Protein AF-A0AA89CBS5-F1 (afdb_monomer)

Mean predicted aligned error: 4.22 Å

Nearest PDB structures (foldseek):
  6be0-assembly1_A  TM=4.790E-01  e=1.673E+00  Salmonella enterica subsp. enterica serovar Typhimurium str. ST4/74
  4jj9-assembly1_B  TM=3.940E-01  e=4.143E+00  Bordetella bronchiseptica RB50
  5ubw-assembly1_A  TM=3.566E-01  e=4.143E+00  Salmonella enterica subsp. enterica serovar Typhimurium str. LT2

Solvent-accessible surface area (backbone atoms only — not comparable to full-atom values): 7398 Å² total; per-residue (Å²): 112,69,70,58,52,54,51,51,52,38,49,53,53,44,49,54,60,47,54,51,36,56,56,31,51,77,71,42,81,92,53,58,70,67,57,45,50,55,51,53,70,54,65,42,74,93,74,54,58,50,57,46,81,46,78,52,102,87,50,62,35,33,34,33,30,41,56,79,57,46,14,67,70,47,51,52,53,51,50,52,28,51,53,51,44,58,69,72,49,53,75,68,57,58,73,72,51,73,50,74,44,83,43,90,62,62,45,88,72,75,76,78,90,86,64,53,79,92,43,46,72,44,35,53,133

Radius of gyration: 15.37 Å; Cα contacts (8 Å, |Δi|>4): 124; chains: 1; bounding box: 40×32×41 Å

Structure (mmCIF, N/CA/C/O backbone):
data_AF-A0AA89CBS5-F1
#
_entry.id   AF-A0AA89CBS5-F1
#
loop_
_atom_site.group_PDB
_atom_site.id
_atom_site.type_symbol
_atom_site.label_atom_id
_atom_site.label_alt_id
_atom_site.label_comp_id
_atom_site.label_asym_id
_atom_site.label_entity_id
_atom_site.label_seq_id
_atom_site.pdbx_PDB_ins_code
_atom_site.Cartn_x
_atom_site.Cartn_y
_atom_site.Cartn_z
_atom_site.occupancy
_atom_site.B_iso_or_equiv
_atom_site.auth_seq_id
_atom_site.auth_comp_id
_atom_site.auth_asym_id
_atom_site.auth_atom_id
_atom_site.pdbx_PDB_model_num
ATOM 1 N N . MET A 1 1 ? 13.091 -19.440 -16.094 1.00 65.19 1 MET A N 1
ATOM 2 C CA . MET A 1 1 ? 13.857 -18.825 -14.980 1.00 65.19 1 MET A CA 1
ATOM 3 C C . MET A 1 1 ? 13.565 -17.334 -14.785 1.00 65.19 1 MET A C 1
ATOM 5 O O . MET A 1 1 ? 13.238 -16.947 -13.670 1.00 65.19 1 MET A O 1
ATOM 9 N N . GLU A 1 2 ? 13.613 -16.497 -15.827 1.00 81.50 2 GLU A N 1
ATOM 10 C CA . GLU A 1 2 ? 13.467 -15.031 -15.685 1.00 81.50 2 GLU A CA 1
ATOM 11 C C . GLU A 1 2 ? 12.097 -14.551 -15.166 1.00 81.50 2 GLU A C 1
ATOM 13 O O . GLU A 1 2 ? 12.027 -13.679 -14.299 1.00 81.50 2 GLU A O 1
ATOM 18 N N . ALA A 1 3 ? 10.990 -15.162 -15.605 1.00 84.88 3 ALA A N 1
ATOM 19 C CA . ALA A 1 3 ? 9.653 -14.818 -15.104 1.00 84.88 3 ALA A CA 1
ATOM 20 C C . ALA A 1 3 ? 9.496 -15.090 -13.594 1.00 84.88 3 ALA A C 1
ATOM 22 O O . ALA A 1 3 ? 8.913 -14.288 -12.862 1.00 84.88 3 ALA A O 1
ATOM 23 N N . HIS A 1 4 ? 10.072 -16.195 -13.113 1.00 86.50 4 HIS A N 1
ATOM 24 C CA . HIS A 1 4 ? 10.062 -16.551 -11.697 1.00 86.50 4 HIS A CA 1
ATOM 25 C C . HIS A 1 4 ? 10.878 -15.553 -10.863 1.00 86.50 4 HIS A C 1
ATOM 27 O O . HIS A 1 4 ? 10.371 -15.039 -9.867 1.00 86.50 4 HIS A O 1
ATOM 33 N N . LYS A 1 5 ? 12.090 -15.188 -11.312 1.00 88.00 5 LYS A N 1
ATOM 34 C CA . LYS A 1 5 ? 12.909 -14.150 -10.660 1.00 88.00 5 LYS A CA 1
ATOM 35 C C . LYS A 1 5 ? 12.154 -12.824 -10.551 1.00 88.00 5 LYS A C 1
ATOM 37 O O . LYS A 1 5 ? 12.066 -12.253 -9.465 1.00 88.00 5 LYS A O 1
ATOM 42 N N . LYS A 1 6 ? 11.521 -12.365 -11.640 1.00 86.62 6 LYS A N 1
ATOM 43 C CA . LYS A 1 6 ? 10.688 -11.148 -11.634 1.00 86.62 6 LYS A CA 1
ATOM 44 C C . LYS A 1 6 ? 9.532 -11.246 -10.633 1.00 86.62 6 LYS A C 1
ATOM 46 O O . LYS A 1 6 ? 9.275 -10.285 -9.906 1.00 86.62 6 LYS A O 1
ATOM 51 N N . LYS A 1 7 ? 8.858 -12.400 -10.550 1.00 87.62 7 LYS A N 1
ATOM 52 C CA . LYS A 1 7 ? 7.789 -12.651 -9.566 1.00 87.62 7 LYS A CA 1
ATOM 53 C C . LYS A 1 7 ? 8.312 -12.551 -8.129 1.00 87.62 7 LYS A C 1
ATOM 55 O O . LYS A 1 7 ? 7.694 -11.864 -7.317 1.00 87.62 7 LYS A O 1
ATOM 60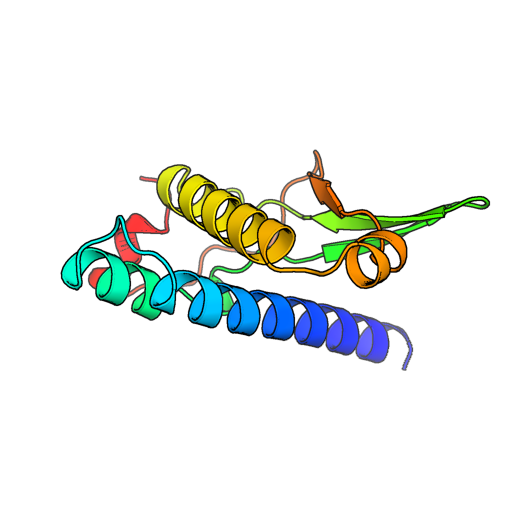 N N . MET A 1 8 ? 9.460 -13.161 -7.835 1.00 91.31 8 MET A N 1
ATOM 61 C CA . MET A 1 8 ? 10.089 -13.107 -6.510 1.00 91.31 8 MET A CA 1
ATOM 62 C C . MET A 1 8 ? 10.525 -11.687 -6.132 1.00 91.31 8 MET A C 1
ATOM 64 O O . MET A 1 8 ? 10.254 -11.237 -5.021 1.00 91.31 8 MET A O 1
ATOM 68 N N . LEU A 1 9 ? 11.105 -10.925 -7.065 1.00 90.50 9 LEU A N 1
ATOM 69 C CA . LEU A 1 9 ? 11.465 -9.520 -6.834 1.00 90.50 9 LEU A CA 1
ATOM 70 C C . LEU A 1 9 ? 10.235 -8.652 -6.537 1.00 90.50 9 LEU A C 1
ATOM 72 O O . LEU A 1 9 ? 10.252 -7.855 -5.595 1.00 90.50 9 LEU A O 1
ATOM 76 N N . ARG A 1 10 ? 9.146 -8.826 -7.302 1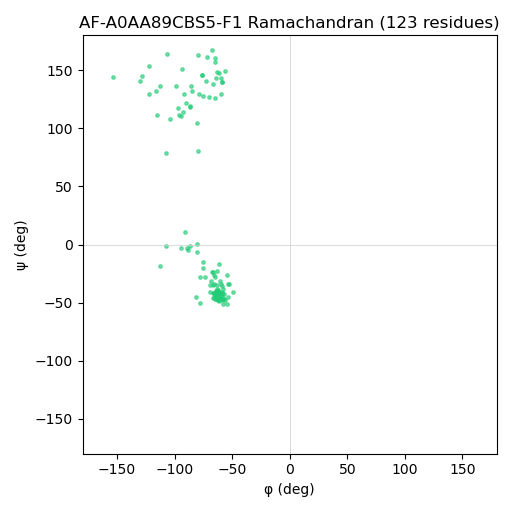.00 90.25 10 ARG A N 1
ATOM 77 C CA . ARG A 1 10 ? 7.866 -8.137 -7.055 1.00 90.25 10 ARG A CA 1
ATOM 78 C C . ARG A 1 10 ? 7.323 -8.472 -5.664 1.00 90.25 10 ARG A C 1
ATOM 80 O O . ARG A 1 10 ? 6.927 -7.561 -4.937 1.00 90.25 10 ARG A O 1
ATOM 87 N N . TYR A 1 11 ? 7.351 -9.747 -5.280 1.00 92.44 11 TYR A N 1
ATOM 88 C CA . TYR A 1 11 ? 6.936 -10.199 -3.952 1.00 92.44 11 TYR A CA 1
ATOM 89 C C . TYR A 1 11 ? 7.798 -9.580 -2.840 1.00 92.44 11 TYR A C 1
ATOM 91 O O . TYR A 1 11 ? 7.264 -8.963 -1.922 1.00 92.44 11 TYR A O 1
ATOM 99 N N . GLY A 1 12 ? 9.126 -9.623 -2.967 1.00 93.69 12 GLY A N 1
ATOM 100 C CA . GLY A 1 12 ? 10.039 -9.041 -1.981 1.00 93.69 12 GLY A CA 1
ATOM 101 C C . GLY A 1 12 ? 9.906 -7.518 -1.845 1.00 93.69 12 GLY A C 1
ATOM 102 O O . GLY A 1 12 ? 10.013 -6.973 -0.745 1.00 93.69 12 GLY A O 1
ATOM 103 N N . ARG A 1 13 ? 9.623 -6.789 -2.936 1.00 92.31 13 ARG A N 1
ATOM 104 C CA . ARG A 1 13 ? 9.287 -5.350 -2.868 1.00 92.31 13 ARG A CA 1
ATOM 105 C C . ARG A 1 13 ? 7.993 -5.112 -2.092 1.00 92.31 13 ARG A C 1
ATOM 107 O O . ARG A 1 13 ? 7.947 -4.234 -1.234 1.00 92.31 13 ARG A O 1
ATOM 114 N N . LYS A 1 14 ? 6.970 -5.922 -2.358 1.00 93.62 14 LYS A N 1
ATOM 115 C CA . LYS A 1 14 ? 5.671 -5.863 -1.682 1.00 93.62 14 LYS A CA 1
ATOM 116 C C . LYS A 1 14 ? 5.791 -6.157 -0.183 1.00 93.62 14 LYS A C 1
ATOM 118 O O . LYS A 1 14 ? 5.215 -5.430 0.616 1.00 93.62 14 LYS A O 1
ATOM 123 N N . GLN A 1 15 ? 6.603 -7.142 0.197 1.00 95.50 15 GLN A N 1
ATOM 124 C CA . GLN A 1 15 ? 6.884 -7.473 1.594 1.00 95.50 15 GLN A CA 1
ATOM 125 C C . GLN A 1 15 ? 7.644 -6.351 2.309 1.00 95.50 15 GLN A C 1
ATOM 127 O O . GLN A 1 15 ? 7.229 -5.919 3.378 1.00 95.50 15 GLN A O 1
ATOM 132 N N . ARG A 1 16 ? 8.685 -5.775 1.691 1.00 93.88 16 ARG A N 1
ATOM 133 C CA . ARG A 1 16 ? 9.366 -4.590 2.251 1.00 93.88 16 ARG A CA 1
ATOM 134 C C . ARG A 1 16 ? 8.410 -3.408 2.440 1.00 93.88 16 ARG A C 1
ATOM 136 O O . ARG A 1 16 ? 8.464 -2.739 3.471 1.00 93.88 16 ARG A O 1
ATOM 143 N N . LYS A 1 17 ? 7.509 -3.194 1.472 1.00 94.19 17 LYS A N 1
ATOM 144 C CA . LYS A 1 17 ? 6.440 -2.190 1.553 1.00 94.19 17 LYS A CA 1
ATOM 145 C C . LYS A 1 17 ? 5.399 -2.504 2.637 1.00 94.19 17 LYS A C 1
ATOM 147 O O . LYS A 1 17 ? 4.703 -1.616 3.116 1.00 94.19 17 LYS A O 1
ATOM 152 N N . LEU A 1 18 ? 5.256 -3.753 3.038 1.00 96.56 18 LEU A N 1
ATOM 153 C CA . LEU A 1 18 ? 4.392 -4.093 4.153 1.00 96.56 18 LEU A CA 1
ATOM 154 C C . LEU A 1 18 ? 5.074 -3.761 5.486 1.00 96.56 18 LEU A C 1
ATOM 156 O O . LEU A 1 18 ? 4.530 -3.027 6.311 1.00 96.56 18 LEU A O 1
ATOM 160 N N . GLU A 1 19 ? 6.312 -4.221 5.643 1.00 95.81 19 GLU A N 1
ATOM 161 C CA . GLU A 1 19 ? 7.117 -4.047 6.854 1.00 95.81 19 GLU A CA 1
ATOM 162 C C . GLU A 1 19 ? 7.308 -2.578 7.236 1.00 95.81 19 GLU A C 1
ATOM 164 O O . GLU A 1 19 ? 7.108 -2.180 8.386 1.00 95.81 19 GLU A O 1
ATOM 169 N N . TRP A 1 20 ? 7.654 -1.729 6.267 1.00 94.81 20 TRP A N 1
ATOM 170 C CA . TRP A 1 20 ? 7.890 -0.313 6.549 1.00 94.81 20 TRP A CA 1
ATOM 171 C C . TRP A 1 20 ? 6.602 0.437 6.972 1.00 94.81 20 TRP A C 1
ATOM 173 O O . TRP A 1 20 ? 6.683 1.413 7.714 1.00 94.81 20 TRP A O 1
ATOM 183 N N . ARG A 1 21 ? 5.410 -0.058 6.592 1.00 96.69 21 ARG A N 1
ATOM 184 C CA . ARG A 1 21 ? 4.096 0.528 6.880 1.00 96.69 21 ARG A CA 1
ATOM 185 C C . ARG A 1 21 ? 3.695 0.124 8.278 1.00 96.69 21 ARG A C 1
ATOM 187 O O . ARG A 1 21 ? 3.350 0.998 9.060 1.00 96.69 21 ARG A O 1
ATOM 194 N N . LYS A 1 22 ? 3.868 -1.154 8.633 1.00 97.06 22 LYS A N 1
ATOM 195 C CA . LYS A 1 22 ? 3.704 -1.633 10.014 1.00 97.06 22 LYS A CA 1
ATOM 196 C C . LYS A 1 22 ? 4.572 -0.822 10.986 1.00 97.06 22 LYS A C 1
ATOM 198 O O . LYS A 1 22 ? 4.069 -0.321 11.989 1.00 97.06 22 LYS A O 1
ATOM 203 N N . LYS A 1 23 ? 5.840 -0.574 10.632 1.00 96.00 23 LYS A N 1
ATOM 204 C CA . LYS A 1 23 ? 6.734 0.320 11.396 1.00 96.00 23 LYS A CA 1
ATOM 205 C C . LYS A 1 23 ? 6.250 1.776 11.431 1.00 96.00 23 LYS A C 1
ATOM 207 O O . LYS A 1 23 ? 6.347 2.433 12.461 1.00 96.00 23 LYS A O 1
ATOM 212 N N . ALA A 1 24 ? 5.728 2.306 10.327 1.00 96.06 24 ALA A N 1
ATOM 213 C CA . ALA A 1 24 ? 5.203 3.670 10.287 1.00 96.06 24 ALA A CA 1
ATOM 214 C C . ALA A 1 24 ? 3.945 3.843 11.162 1.00 96.06 24 ALA A C 1
ATOM 216 O O . ALA A 1 24 ? 3.791 4.901 11.779 1.00 96.06 24 ALA A O 1
ATOM 217 N N . VAL A 1 25 ? 3.089 2.814 11.259 1.00 96.75 25 VAL A N 1
ATOM 218 C CA . VAL A 1 25 ? 1.895 2.814 12.122 1.00 96.75 25 VAL A CA 1
ATOM 219 C C . VAL A 1 25 ? 2.284 2.941 13.594 1.00 96.75 25 VAL A C 1
ATOM 221 O O . VAL A 1 25 ? 1.752 3.813 14.281 1.00 96.75 25 VAL A O 1
ATOM 224 N N . SER A 1 26 ? 3.252 2.153 14.078 1.00 92.31 26 SER A N 1
ATOM 225 C CA . SER A 1 26 ? 3.668 2.216 15.491 1.00 92.31 26 SER A CA 1
ATOM 226 C C . SER A 1 26 ? 4.205 3.597 15.882 1.00 92.31 26 SER A C 1
ATOM 228 O O . SER A 1 26 ? 3.983 4.076 16.991 1.00 92.31 26 SER A O 1
ATOM 230 N N . GLN A 1 27 ? 4.828 4.303 14.939 1.00 92.12 27 GLN A N 1
ATOM 231 C CA . GLN A 1 27 ? 5.374 5.644 15.149 1.00 92.12 27 GLN A CA 1
ATOM 232 C C . GLN A 1 27 ? 4.349 6.772 14.933 1.00 92.12 27 GLN A C 1
ATOM 234 O O . GLN A 1 27 ? 4.694 7.961 15.015 1.00 92.12 27 GLN A O 1
ATOM 239 N N . LYS A 1 28 ? 3.103 6.462 14.562 1.00 93.50 28 LYS A N 1
ATOM 240 C CA . LYS A 1 28 ? 2.070 7.456 14.253 1.00 93.50 28 LYS A CA 1
ATOM 241 C C . LYS A 1 28 ? 1.443 7.986 15.547 1.00 93.50 28 LYS A C 1
ATOM 243 O O . LYS A 1 28 ? 0.642 7.317 16.182 1.00 93.50 28 LYS A O 1
ATOM 248 N N . LYS A 1 29 ? 1.822 9.209 15.934 1.00 90.00 29 LYS A N 1
ATOM 249 C CA . LYS A 1 29 ? 1.382 9.841 17.193 1.00 90.00 29 LYS A CA 1
ATOM 250 C C . LYS A 1 29 ? -0.076 10.324 17.187 1.00 90.00 29 LYS A C 1
ATOM 252 O O . LYS A 1 29 ? -0.688 10.358 18.237 1.00 90.00 29 LYS A O 1
ATOM 257 N N . GLY A 1 30 ? -0.624 10.682 16.022 1.00 91.56 30 GLY A N 1
ATOM 258 C CA . GLY A 1 30 ? -1.985 11.230 15.895 1.00 91.56 30 GLY A CA 1
ATOM 259 C C . GLY A 1 30 ? -3.085 10.195 15.651 1.00 91.56 30 GLY A C 1
ATOM 260 O O . GLY A 1 30 ? -4.172 10.574 15.239 1.00 91.56 30 GLY A O 1
ATOM 261 N N . TRP A 1 31 ? -2.791 8.902 15.794 1.00 95.50 31 TRP A N 1
ATOM 262 C CA . TRP A 1 31 ? -3.799 7.845 15.711 1.00 95.50 31 TRP A CA 1
ATOM 263 C C . TRP A 1 31 ? -3.955 7.205 17.083 1.00 95.50 31 TRP A C 1
ATOM 265 O O . TRP A 1 31 ? -2.947 6.905 17.732 1.00 95.50 31 TRP A O 1
ATOM 275 N N . ASP A 1 32 ? -5.201 6.972 17.482 1.00 96.06 32 ASP A N 1
ATOM 276 C CA . ASP A 1 32 ? -5.517 6.166 18.654 1.00 96.06 32 ASP A CA 1
ATOM 277 C C . ASP A 1 32 ? -5.147 4.684 18.441 1.00 96.06 32 ASP A C 1
ATOM 279 O O . ASP A 1 32 ? -4.830 4.232 17.332 1.00 96.06 32 ASP A O 1
ATOM 283 N N . GLU A 1 33 ? -5.154 3.923 19.535 1.00 95.88 33 GLU A N 1
ATOM 284 C CA . GLU A 1 33 ? -4.748 2.518 19.526 1.00 95.88 33 GLU A CA 1
ATOM 285 C C . GLU A 1 33 ? -5.726 1.626 18.749 1.00 95.88 33 GLU A C 1
ATOM 287 O O . GLU A 1 33 ? -5.315 0.669 18.091 1.00 95.88 33 GLU A O 1
ATOM 292 N N . THR A 1 34 ? -7.014 1.969 18.751 1.00 95.44 34 THR A N 1
ATOM 293 C CA . THR A 1 34 ? -8.054 1.244 18.011 1.00 95.44 34 THR A CA 1
ATOM 294 C C . THR A 1 34 ? -7.817 1.350 16.506 1.00 95.44 34 THR A C 1
ATOM 296 O O . THR A 1 34 ? -7.790 0.338 15.804 1.00 95.44 34 THR A O 1
ATOM 299 N N . LYS A 1 35 ? -7.545 2.557 16.006 1.00 95.81 35 LYS A N 1
ATOM 300 C CA . LYS A 1 35 ? -7.208 2.839 14.612 1.00 95.81 35 LYS A CA 1
ATOM 301 C C . LYS A 1 35 ? -5.902 2.168 14.217 1.00 95.81 35 LYS A C 1
ATOM 303 O O . LYS A 1 35 ? -5.842 1.545 13.159 1.00 95.81 35 LYS A O 1
ATOM 308 N N . LYS A 1 36 ? -4.865 2.237 15.059 1.00 96.88 36 LYS A N 1
ATOM 309 C CA . LYS A 1 36 ? -3.603 1.520 14.8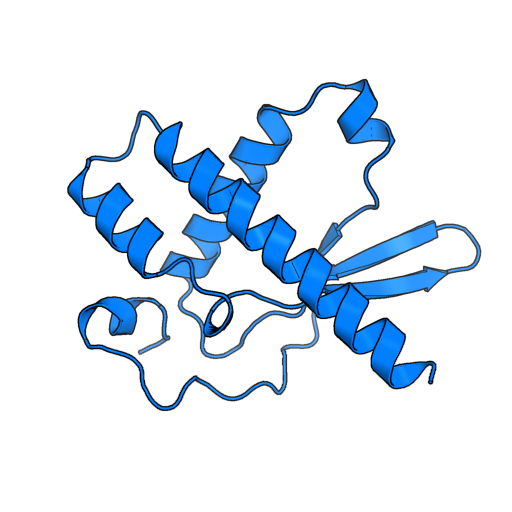04 1.00 96.88 36 LYS A CA 1
ATOM 310 C C . LYS A 1 36 ? -3.832 0.021 14.670 1.00 96.88 36 LYS A C 1
ATOM 312 O O . LYS A 1 36 ? -3.335 -0.570 13.716 1.00 96.88 36 LYS A O 1
ATOM 317 N N . ARG A 1 37 ? -4.611 -0.578 15.573 1.00 95.75 37 ARG A N 1
ATOM 318 C CA . ARG A 1 37 ? -4.949 -2.005 15.541 1.00 95.75 37 ARG A CA 1
ATOM 319 C C . ARG A 1 37 ? -5.730 -2.374 14.283 1.00 95.75 37 ARG A C 1
ATOM 321 O O . ARG A 1 37 ? -5.331 -3.316 13.604 1.00 95.75 37 ARG A O 1
ATOM 328 N N . LYS A 1 38 ? -6.774 -1.607 13.940 1.00 95.50 38 LYS A N 1
ATOM 329 C CA . LYS A 1 38 ? -7.566 -1.783 12.709 1.00 95.50 38 LYS A CA 1
ATOM 330 C C . LYS A 1 38 ? -6.660 -1.768 11.476 1.00 95.50 38 LYS A C 1
ATOM 332 O O . LYS A 1 38 ? -6.659 -2.711 10.694 1.00 95.50 38 LYS A O 1
ATOM 337 N N . VAL A 1 39 ? -5.809 -0.749 11.346 1.00 96.69 39 VAL A N 1
ATOM 338 C CA . VAL A 1 39 ? -4.887 -0.629 10.206 1.00 96.69 39 VAL A CA 1
ATOM 339 C C . VAL A 1 39 ? -3.843 -1.746 10.195 1.00 96.69 39 VAL A C 1
ATOM 341 O O . VAL A 1 39 ? -3.566 -2.287 9.132 1.00 96.69 39 VAL A O 1
ATOM 344 N N . LEU A 1 40 ? -3.262 -2.119 11.340 1.00 96.06 40 LEU A N 1
ATOM 345 C CA . LEU A 1 40 ? -2.270 -3.199 11.417 1.00 96.06 40 LEU A CA 1
ATOM 346 C C . LEU A 1 40 ? -2.845 -4.552 10.996 1.00 96.06 40 LEU A C 1
ATOM 348 O O . LEU A 1 40 ? -2.151 -5.284 10.292 1.00 96.06 40 LEU A O 1
ATOM 352 N N . LYS A 1 41 ? -4.090 -4.857 11.384 1.00 94.25 41 LYS A N 1
ATOM 353 C CA . LYS A 1 41 ? -4.806 -6.062 10.936 1.00 94.25 41 LYS A CA 1
ATOM 354 C C . LYS A 1 41 ? -4.998 -6.066 9.418 1.00 94.25 41 LYS A C 1
ATOM 356 O O . LYS A 1 41 ? -4.738 -7.071 8.769 1.00 94.25 41 LYS A O 1
ATOM 361 N N . SER A 1 42 ? -5.350 -4.916 8.847 1.00 95.00 42 SER A N 1
ATOM 362 C CA . SER A 1 42 ? -5.546 -4.748 7.403 1.00 95.00 42 SER A CA 1
ATOM 363 C C . SER A 1 42 ? -4.249 -4.556 6.603 1.00 95.00 42 SER A C 1
ATOM 365 O O . SER A 1 42 ? -4.265 -4.524 5.372 1.00 95.00 42 SER A O 1
ATOM 367 N N . LEU A 1 43 ? -3.091 -4.430 7.256 1.00 95.25 43 LEU A N 1
ATOM 368 C CA . LEU A 1 43 ? -1.789 -4.458 6.596 1.00 95.25 43 LEU A CA 1
ATOM 369 C C . LEU A 1 43 ? -1.406 -5.916 6.309 1.00 95.25 43 LEU A C 1
ATOM 371 O O . LEU A 1 43 ? -0.576 -6.517 7.001 1.00 95.25 43 LEU A O 1
ATOM 375 N N . ASP A 1 44 ? -1.974 -6.426 5.218 1.00 94.06 44 ASP A N 1
ATOM 376 C CA . ASP A 1 44 ? -1.694 -7.743 4.651 1.00 94.06 44 ASP A CA 1
ATOM 377 C C . ASP A 1 44 ? -1.220 -7.660 3.189 1.00 94.06 44 ASP A C 1
ATOM 379 O O . ASP A 1 44 ? -1.548 -6.724 2.447 1.00 94.06 44 ASP A O 1
ATOM 383 N N . LEU A 1 45 ? -0.437 -8.652 2.747 1.00 93.44 45 LEU A N 1
ATOM 384 C CA . LEU A 1 45 ? 0.027 -8.736 1.364 1.00 93.44 45 LEU A CA 1
ATOM 385 C C . L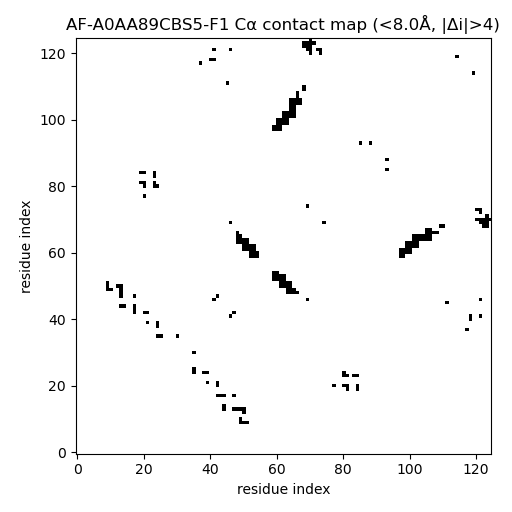EU A 1 45 ? -1.143 -8.766 0.372 1.00 93.44 45 LEU A C 1
ATOM 387 O O . LEU A 1 45 ? -1.043 -8.120 -0.672 1.00 93.44 45 LEU A O 1
ATOM 391 N N . ALA A 1 46 ? -2.255 -9.441 0.645 1.00 92.31 46 ALA A N 1
ATOM 392 C CA . ALA A 1 46 ? -3.428 -9.482 -0.227 1.00 92.31 46 ALA A CA 1
ATOM 393 C C . ALA A 1 46 ? -3.919 -8.077 -0.620 1.00 92.31 46 ALA A C 1
ATOM 395 O O . ALA A 1 46 ? -4.270 -7.849 -1.782 1.00 92.31 46 ALA A O 1
ATOM 396 N N . TYR A 1 47 ? -3.791 -7.100 0.282 1.00 93.56 47 TYR A N 1
ATOM 397 C CA . TYR A 1 47 ? -4.235 -5.717 0.089 1.00 93.56 47 TYR A CA 1
ATOM 398 C C . TYR A 1 47 ? -3.141 -4.764 -0.419 1.00 93.56 47 TYR A C 1
ATOM 400 O O . TYR A 1 47 ? -3.408 -3.595 -0.701 1.00 93.56 47 TYR A O 1
ATOM 408 N N . MET A 1 48 ? -1.893 -5.222 -0.586 1.00 93.88 48 MET A N 1
ATOM 409 C CA . MET A 1 48 ? -0.797 -4.371 -1.073 1.00 93.88 48 MET A CA 1
ATOM 410 C C . MET A 1 48 ? -0.753 -4.295 -2.608 1.00 93.88 48 MET A C 1
ATOM 412 O O . MET A 1 48 ? -0.764 -5.308 -3.319 1.00 93.88 48 MET A O 1
ATOM 416 N N . SER A 1 49 ? -0.636 -3.080 -3.137 1.00 92.50 49 SER A N 1
ATOM 417 C CA . SER A 1 49 ? -0.417 -2.809 -4.562 1.00 92.50 49 SER A CA 1
ATOM 418 C C . SER A 1 49 ? 0.962 -3.309 -5.000 1.00 92.50 49 SER A C 1
ATOM 420 O O . SER A 1 49 ? 1.951 -3.108 -4.287 1.00 92.50 49 SER A O 1
ATOM 422 N N . SER A 1 50 ? 1.033 -3.928 -6.176 1.00 91.06 50 SER A N 1
ATOM 423 C CA . SER A 1 50 ? 2.295 -4.374 -6.775 1.00 91.06 50 SER A CA 1
ATOM 424 C C . SER A 1 50 ? 3.045 -3.213 -7.440 1.00 91.06 50 SER A C 1
ATOM 426 O O . SER A 1 50 ? 2.466 -2.163 -7.714 1.00 91.06 50 SER A O 1
ATOM 428 N N . GLU A 1 51 ? 4.336 -3.415 -7.707 1.00 91.75 51 GLU A N 1
ATOM 429 C CA . GLU A 1 51 ? 5.181 -2.468 -8.443 1.00 91.75 51 GLU A CA 1
ATOM 430 C C . GLU A 1 51 ? 5.785 -3.140 -9.677 1.00 91.75 51 GLU A C 1
ATOM 432 O O . GLU A 1 51 ? 6.401 -4.212 -9.576 1.00 91.75 51 GLU A O 1
ATOM 437 N N . GLU A 1 52 ? 5.638 -2.486 -10.823 1.00 89.44 52 GLU A N 1
ATOM 438 C CA . GLU A 1 52 ? 6.290 -2.863 -12.072 1.00 89.44 52 GLU A CA 1
ATOM 439 C C . GLU A 1 52 ? 7.519 -2.005 -12.298 1.00 89.44 52 GLU A C 1
ATOM 441 O O . GLU A 1 52 ? 7.516 -0.800 -12.066 1.00 89.44 52 GLU A O 1
ATOM 446 N N . GLU A 1 53 ? 8.590 -2.659 -12.711 1.00 89.69 53 GLU A N 1
ATOM 447 C CA . GLU A 1 53 ? 9.851 -2.007 -13.009 1.00 89.69 53 GLU A CA 1
ATOM 448 C C . GLU A 1 53 ? 9.848 -1.604 -14.473 1.00 89.69 53 GLU A C 1
ATOM 450 O O . GLU A 1 53 ? 9.643 -2.450 -15.346 1.00 89.69 53 GLU A O 1
ATOM 455 N N . ILE A 1 54 ? 10.017 -0.310 -14.712 1.00 88.31 54 ILE A N 1
ATOM 456 C CA . ILE A 1 54 ? 10.078 0.278 -16.040 1.00 88.31 54 ILE A CA 1
ATOM 457 C C . ILE A 1 54 ? 11.478 0.844 -16.182 1.00 88.31 54 ILE A C 1
ATOM 459 O O . ILE A 1 54 ? 11.844 1.789 -15.483 1.00 88.31 54 ILE A O 1
ATOM 463 N N . ASN A 1 55 ? 12.250 0.215 -17.057 1.00 85.81 55 ASN A N 1
ATOM 464 C CA . ASN A 1 55 ? 13.577 0.666 -17.430 1.00 85.81 55 ASN A CA 1
ATOM 465 C C . ASN A 1 55 ? 13.432 1.458 -18.727 1.00 85.81 55 ASN A C 1
ATOM 467 O O . ASN A 1 55 ? 12.954 0.920 -19.724 1.00 85.81 55 ASN A O 1
ATOM 471 N N . SER A 1 56 ? 13.774 2.739 -18.668 1.00 78.75 56 SER A N 1
ATOM 472 C CA . SER A 1 56 ? 14.007 3.580 -19.841 1.00 78.75 56 SER A CA 1
ATOM 473 C C . SER A 1 56 ? 15.505 3.829 -19.967 1.00 78.75 56 SER A C 1
ATOM 475 O O . SER A 1 56 ? 16.229 3.645 -18.988 1.00 78.75 56 SER A O 1
ATOM 477 N N . ASP A 1 57 ? 15.954 4.285 -21.133 1.00 74.75 57 ASP A N 1
ATOM 478 C CA . ASP A 1 57 ? 17.379 4.479 -21.433 1.00 74.75 57 ASP A CA 1
ATOM 479 C C . ASP A 1 57 ? 18.109 5.375 -20.414 1.00 7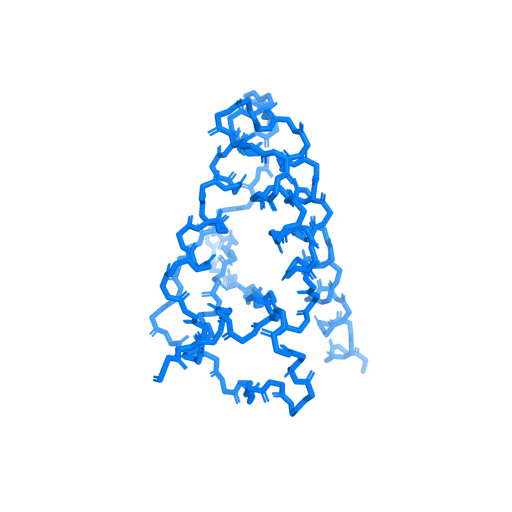4.75 57 ASP A C 1
ATOM 481 O O . ASP A 1 57 ? 19.304 5.203 -20.193 1.00 74.75 57 ASP A O 1
ATOM 485 N N . ASN A 1 58 ? 17.384 6.275 -19.734 1.00 75.25 58 ASN A N 1
ATOM 486 C CA . ASN A 1 58 ? 17.961 7.244 -18.800 1.00 75.25 58 ASN A CA 1
ATOM 487 C C . ASN A 1 58 ? 17.586 7.021 -17.325 1.00 75.25 58 ASN A C 1
ATOM 489 O O . ASN A 1 58 ? 18.264 7.550 -16.448 1.00 75.25 58 ASN A O 1
ATOM 493 N N . GLU A 1 59 ? 16.525 6.264 -17.019 1.00 83.88 59 GLU A N 1
ATOM 494 C CA . GLU A 1 59 ? 16.062 6.062 -15.639 1.00 83.88 59 GLU A CA 1
ATOM 495 C C . GLU A 1 59 ? 15.307 4.738 -15.445 1.00 83.88 59 GLU A C 1
ATOM 497 O O . GLU A 1 59 ? 14.485 4.328 -16.274 1.00 83.88 59 GLU A O 1
ATOM 502 N N . THR A 1 60 ? 15.507 4.127 -14.274 1.00 89.50 60 THR A N 1
ATOM 503 C CA . THR A 1 60 ? 14.629 3.083 -13.730 1.00 89.50 60 THR A CA 1
ATOM 504 C C . THR A 1 60 ? 13.567 3.722 -12.839 1.00 89.50 60 THR A C 1
ATOM 506 O O . THR A 1 60 ? 13.881 4.472 -11.912 1.00 89.50 60 THR A O 1
ATOM 509 N N . VAL A 1 61 ? 12.299 3.375 -13.066 1.00 91.44 61 VAL A N 1
ATOM 510 C CA . VAL A 1 61 ? 11.163 3.825 -12.252 1.00 91.44 61 VAL A CA 1
ATOM 511 C C . VAL A 1 61 ? 10.307 2.627 -11.847 1.00 91.44 61 VAL A C 1
ATOM 513 O O . VAL A 1 61 ? 10.039 1.727 -12.643 1.00 91.44 61 VAL A O 1
ATOM 516 N N . PHE A 1 62 ? 9.817 2.629 -10.608 1.00 92.44 62 PHE A N 1
ATOM 517 C CA . PHE A 1 62 ? 8.794 1.685 -10.166 1.00 92.44 62 PHE A CA 1
ATOM 518 C C . PHE A 1 62 ? 7.397 2.285 -10.339 1.00 92.44 62 PHE A C 1
ATOM 520 O O . PHE A 1 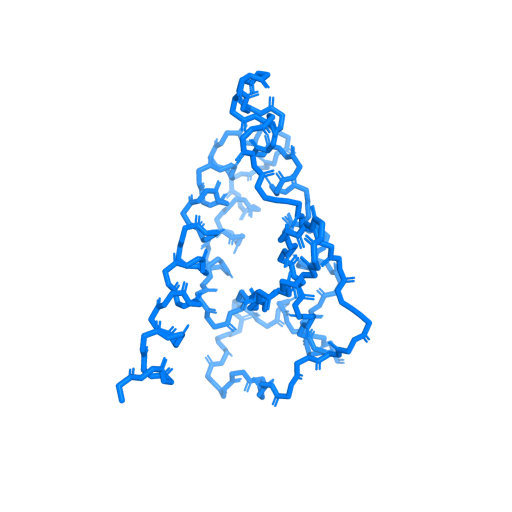62 ? 7.017 3.237 -9.654 1.00 92.44 62 PHE A O 1
ATOM 527 N N . ARG A 1 63 ? 6.598 1.701 -11.230 1.00 92.81 63 ARG A N 1
ATOM 528 C CA . ARG A 1 63 ? 5.189 2.053 -11.411 1.00 92.81 63 ARG A CA 1
ATOM 529 C C . ARG A 1 63 ? 4.327 1.246 -10.445 1.00 92.81 63 ARG A C 1
ATOM 531 O O . ARG A 1 63 ? 4.300 0.019 -10.494 1.00 92.81 63 ARG A O 1
ATOM 538 N N . ILE A 1 64 ? 3.615 1.935 -9.562 1.00 92.94 64 ILE A N 1
ATOM 539 C CA . ILE A 1 64 ? 2.643 1.327 -8.650 1.00 92.94 64 ILE A CA 1
ATOM 540 C C . ILE A 1 64 ? 1.398 0.977 -9.455 1.00 92.94 64 ILE A C 1
ATOM 542 O O . ILE A 1 64 ? 0.841 1.852 -10.111 1.00 92.94 64 ILE A O 1
ATOM 546 N N . VAL A 1 65 ? 0.945 -0.271 -9.367 1.00 93.75 65 VAL A N 1
ATOM 547 C CA . VAL A 1 65 ? -0.281 -0.732 -10.026 1.00 93.75 65 VAL A CA 1
ATOM 548 C C . VAL A 1 65 ? -1.444 -0.626 -9.032 1.00 93.75 65 VAL A C 1
ATOM 550 O O . VAL A 1 65 ? -1.447 -1.373 -8.043 1.00 93.75 65 VAL A O 1
ATOM 553 N N . PRO A 1 66 ? -2.402 0.301 -9.232 1.00 92.62 66 PRO A N 1
ATOM 554 C CA . PRO A 1 66 ? -3.538 0.476 -8.329 1.00 92.62 66 PRO A CA 1
ATOM 555 C C . PRO A 1 66 ? -4.412 -0.779 -8.261 1.00 92.62 66 PRO A C 1
ATOM 557 O O . PRO A 1 66 ? -4.543 -1.498 -9.247 1.00 92.62 66 PRO A O 1
ATOM 560 N N . LEU A 1 67 ? -5.025 -1.042 -7.107 1.00 94.75 67 LEU A N 1
ATOM 561 C CA . LEU A 1 67 ? -5.996 -2.126 -6.949 1.00 94.75 67 LEU A CA 1
ATOM 562 C C . LEU A 1 67 ? -7.399 -1.529 -7.101 1.00 94.75 67 LEU A C 1
ATOM 564 O O . LEU A 1 67 ? -7.791 -0.743 -6.243 1.00 94.75 67 LEU A O 1
ATOM 568 N N . PRO A 1 68 ? -8.147 -1.849 -8.172 1.00 93.81 68 PRO A N 1
ATOM 569 C CA . PRO A 1 68 ? -9.394 -1.148 -8.484 1.00 93.81 68 PRO A CA 1
ATOM 570 C C . PRO A 1 68 ? -10.493 -1.375 -7.441 1.00 93.81 68 PRO A C 1
ATOM 572 O O . PRO A 1 68 ? -11.347 -0.512 -7.280 1.00 93.81 68 PRO A O 1
ATOM 575 N N . TRP A 1 69 ? -10.443 -2.499 -6.725 1.00 94.75 69 TRP A N 1
ATOM 576 C CA . TRP A 1 69 ? -11.389 -2.896 -5.680 1.00 94.75 69 TRP A CA 1
ATOM 577 C C . TRP A 1 69 ? -11.032 -2.378 -4.280 1.00 94.75 69 TRP A C 1
ATOM 579 O O . TRP A 1 69 ? -11.781 -2.627 -3.343 1.00 94.75 69 TRP A O 1
ATOM 589 N N . ARG A 1 70 ? -9.886 -1.710 -4.100 1.00 95.62 70 ARG A N 1
ATOM 590 C CA . ARG A 1 70 ? -9.431 -1.234 -2.786 1.00 95.62 70 ARG A CA 1
ATOM 591 C C . ARG A 1 70 ? -10.043 0.128 -2.471 1.00 95.62 70 ARG A C 1
ATOM 593 O O . ARG A 1 70 ? -10.095 0.982 -3.356 1.00 95.62 70 ARG A O 1
ATOM 600 N N . SER A 1 71 ? -10.503 0.314 -1.239 1.00 95.88 71 SER A N 1
ATOM 601 C CA . SER A 1 71 ? -11.162 1.538 -0.794 1.00 95.88 71 SER A CA 1
ATOM 602 C C . SER A 1 71 ? -10.225 2.740 -0.851 1.00 95.88 71 SER A C 1
ATOM 604 O O . SER A 1 71 ? -9.008 2.633 -0.659 1.00 95.88 71 SER A O 1
ATOM 606 N N . GLU A 1 72 ? -10.808 3.910 -1.104 1.00 95.12 72 GLU A N 1
ATOM 607 C CA . GLU A 1 72 ? -10.068 5.173 -1.115 1.00 95.12 72 GLU A CA 1
ATOM 608 C C . GLU A 1 72 ? -9.539 5.530 0.279 1.00 95.12 72 GLU A C 1
ATOM 610 O O . GLU A 1 72 ? -8.427 6.047 0.398 1.00 95.12 72 GLU A O 1
ATOM 615 N N . GLU A 1 73 ? -10.282 5.176 1.335 1.00 96.00 73 GLU A N 1
ATOM 616 C CA . GLU A 1 73 ? -9.848 5.337 2.727 1.00 96.00 73 GLU A CA 1
ATOM 617 C C . GLU A 1 73 ? -8.532 4.586 2.980 1.00 96.00 73 GLU A C 1
ATOM 619 O O . GLU A 1 73 ? -7.550 5.165 3.462 1.00 96.00 73 GLU A O 1
ATOM 624 N N . PHE A 1 74 ? -8.470 3.303 2.609 1.00 96.31 74 PHE A N 1
ATOM 625 C CA . PHE A 1 74 ? -7.266 2.501 2.803 1.00 96.31 74 PHE A CA 1
ATOM 626 C C . PHE A 1 74 ? -6.113 2.949 1.892 1.00 96.31 74 PHE A C 1
ATOM 628 O O . PHE A 1 74 ? -4.948 2.932 2.309 1.00 96.31 74 PHE A O 1
ATOM 635 N N . ASP A 1 75 ? -6.414 3.395 0.668 1.00 94.88 75 ASP A N 1
ATOM 636 C CA . ASP A 1 75 ? -5.440 4.023 -0.230 1.00 94.88 75 ASP A CA 1
ATOM 637 C C . ASP A 1 75 ? -4.814 5.273 0.400 1.00 94.88 75 ASP A C 1
ATOM 639 O O . ASP A 1 75 ? -3.584 5.399 0.408 1.00 94.88 75 ASP A O 1
ATOM 643 N N . GLY A 1 76 ? -5.633 6.162 0.966 1.00 95.31 76 GLY A N 1
ATOM 644 C CA . GLY A 1 76 ? -5.185 7.372 1.652 1.00 95.31 76 GLY A CA 1
ATOM 645 C C . GLY A 1 76 ? -4.309 7.056 2.863 1.00 95.31 76 GLY A C 1
ATOM 646 O O . GLY A 1 76 ? -3.218 7.610 3.007 1.00 95.31 76 GLY A O 1
ATOM 647 N N . ILE A 1 77 ? -4.714 6.079 3.677 1.00 96.69 77 ILE A N 1
ATOM 648 C CA . ILE A 1 77 ? -3.916 5.584 4.808 1.00 96.69 77 ILE A CA 1
ATOM 649 C C . ILE A 1 77 ? -2.559 5.045 4.340 1.00 96.69 77 ILE A C 1
ATOM 651 O O . ILE A 1 77 ? -1.516 5.380 4.907 1.00 96.69 77 ILE A O 1
ATOM 655 N N . CYS A 1 78 ? -2.541 4.230 3.285 1.00 96.06 78 CYS A N 1
ATOM 656 C CA . CYS A 1 78 ? -1.305 3.703 2.716 1.00 96.06 78 CYS A CA 1
ATOM 657 C C . CYS A 1 78 ? -0.362 4.822 2.247 1.00 96.06 78 CYS A C 1
ATOM 659 O O . CYS A 1 78 ? 0.843 4.740 2.491 1.00 96.06 78 CYS A O 1
ATOM 661 N N . GLN A 1 79 ? -0.899 5.854 1.591 1.00 94.38 79 GLN A N 1
ATOM 662 C CA . GLN A 1 79 ? -0.132 7.017 1.135 1.00 94.38 79 GLN A CA 1
ATOM 663 C C . GLN A 1 79 ? 0.422 7.827 2.312 1.00 94.38 79 GLN A C 1
ATOM 665 O O . GLN A 1 79 ? 1.589 8.219 2.293 1.00 94.38 79 GLN A O 1
ATOM 670 N N . GLU A 1 80 ? -0.373 8.033 3.363 1.00 95.81 80 GLU A N 1
ATOM 671 C CA . GLU A 1 80 ? 0.061 8.730 4.575 1.0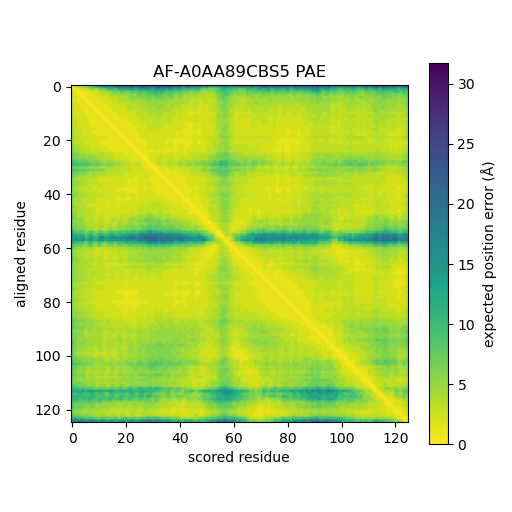0 95.81 80 GLU A CA 1
ATOM 672 C C . GLU A 1 80 ? 1.226 7.997 5.263 1.00 95.81 80 GLU A C 1
ATOM 674 O O . GLU A 1 80 ? 2.210 8.619 5.682 1.00 95.81 80 GLU A O 1
ATOM 679 N N . LEU A 1 81 ? 1.147 6.665 5.351 1.00 96.31 81 LEU A N 1
ATOM 680 C CA . LEU A 1 81 ? 2.205 5.831 5.922 1.00 96.31 81 LEU A CA 1
ATOM 681 C C . LEU A 1 81 ? 3.476 5.843 5.067 1.00 96.31 81 LEU A C 1
ATOM 683 O O . LEU A 1 81 ? 4.573 5.951 5.621 1.00 96.31 81 LEU A O 1
ATOM 687 N N . ASP A 1 82 ? 3.342 5.781 3.741 1.00 94.06 82 ASP A N 1
ATOM 688 C CA . ASP A 1 82 ? 4.477 5.878 2.818 1.00 94.06 82 ASP A CA 1
ATOM 689 C C . ASP A 1 82 ? 5.166 7.250 2.953 1.00 94.06 82 ASP A C 1
ATOM 691 O O . ASP A 1 82 ? 6.384 7.315 3.132 1.00 94.06 82 ASP A O 1
ATOM 695 N N . ALA A 1 83 ? 4.396 8.343 2.998 1.00 93.81 83 ALA A N 1
ATOM 696 C CA . ALA A 1 83 ? 4.921 9.694 3.199 1.00 93.81 83 ALA A CA 1
ATOM 697 C C . ALA A 1 83 ? 5.634 9.843 4.552 1.00 93.81 83 ALA A C 1
ATOM 699 O O . ALA A 1 83 ? 6.700 10.460 4.642 1.00 93.81 83 ALA A O 1
ATOM 700 N N . LYS A 1 84 ? 5.084 9.257 5.623 1.00 94.31 84 LYS A N 1
ATOM 701 C CA . LYS A 1 84 ? 5.744 9.222 6.935 1.00 94.31 84 LYS A CA 1
ATOM 702 C C . LYS A 1 84 ? 7.062 8.459 6.867 1.00 94.31 84 LYS A C 1
ATOM 704 O O . LYS A 1 84 ? 8.068 8.944 7.380 1.00 94.31 84 LYS A O 1
ATOM 709 N N . HIS A 1 85 ? 7.071 7.294 6.230 1.00 93.81 85 HIS A N 1
ATOM 710 C CA . HIS A 1 85 ? 8.281 6.504 6.082 1.00 93.81 85 HIS A CA 1
ATOM 711 C C . HIS A 1 85 ? 9.349 7.237 5.252 1.00 93.81 85 HIS A C 1
ATOM 713 O O . HIS A 1 85 ? 10.524 7.209 5.612 1.00 93.81 85 HIS A O 1
ATOM 719 N N . ASP A 1 86 ? 8.968 7.959 4.198 1.00 92.56 86 ASP A N 1
ATOM 720 C CA . ASP A 1 86 ? 9.889 8.810 3.440 1.00 92.56 86 ASP A CA 1
ATOM 721 C C . ASP A 1 86 ? 10.444 9.970 4.272 1.00 92.56 86 ASP A C 1
ATOM 723 O O . ASP A 1 86 ? 11.642 10.248 4.204 1.00 92.56 86 ASP A O 1
ATOM 727 N N . ARG A 1 87 ? 9.632 10.616 5.119 1.00 92.00 87 ARG A N 1
ATOM 728 C CA . ARG A 1 87 ? 10.110 11.679 6.027 1.00 92.00 87 ARG A CA 1
ATOM 729 C C . ARG A 1 87 ? 11.184 11.188 6.998 1.00 92.00 87 ARG A C 1
ATOM 731 O O . ARG A 1 87 ? 12.098 11.949 7.294 1.00 92.00 87 ARG A O 1
ATOM 738 N N . LEU A 1 88 ? 11.100 9.932 7.438 1.00 90.25 88 LEU A N 1
ATOM 739 C CA . LEU A 1 88 ? 12.053 9.317 8.370 1.00 90.25 88 LEU A CA 1
ATOM 740 C C . LEU A 1 88 ? 13.396 8.944 7.728 1.00 90.25 88 LEU A C 1
ATOM 742 O O . LEU A 1 88 ? 14.361 8.678 8.441 1.00 90.25 88 LEU A O 1
ATOM 746 N N . LYS A 1 89 ? 13.483 8.903 6.394 1.00 91.00 89 LYS A N 1
ATOM 747 C CA . LYS A 1 89 ? 14.735 8.578 5.704 1.00 91.00 89 LYS A CA 1
ATOM 748 C C . LYS A 1 89 ? 15.713 9.749 5.716 1.00 91.00 89 LYS A C 1
ATOM 750 O O . LYS A 1 89 ? 15.331 10.907 5.535 1.00 91.00 89 LYS A O 1
ATOM 755 N N . SER A 1 90 ? 17.001 9.421 5.799 1.00 94.56 90 SER A N 1
ATOM 756 C CA . SER A 1 90 ? 18.084 10.388 5.615 1.00 94.56 90 SER A CA 1
ATOM 757 C C . SER A 1 90 ? 18.119 10.939 4.184 1.00 94.56 90 SER A C 1
ATOM 759 O O . SER A 1 90 ? 17.678 10.289 3.232 1.00 94.56 90 SER A O 1
ATOM 761 N N . ALA A 1 91 ? 18.704 12.127 4.005 1.00 94.31 91 ALA A N 1
ATOM 762 C CA . ALA A 1 91 ? 18.864 12.742 2.685 1.00 94.31 91 ALA A CA 1
ATOM 763 C C . ALA A 1 91 ? 19.673 11.865 1.711 1.00 94.31 91 ALA A C 1
ATOM 765 O O . ALA A 1 91 ? 19.367 11.817 0.521 1.00 94.31 91 ALA A O 1
ATOM 766 N N . ARG A 1 92 ? 20.685 11.141 2.212 1.00 95.62 92 ARG A N 1
ATOM 767 C CA . ARG A 1 92 ? 21.458 10.173 1.418 1.00 95.62 92 ARG A CA 1
ATOM 768 C C . ARG A 1 92 ? 20.575 9.023 0.938 1.00 95.62 92 ARG A C 1
ATOM 770 O O . ARG A 1 92 ? 20.601 8.698 -0.242 1.00 95.62 92 ARG A O 1
ATOM 777 N N . SER A 1 93 ? 19.770 8.447 1.833 1.00 93.56 93 SER A N 1
ATOM 778 C CA . SER A 1 93 ? 18.869 7.347 1.482 1.00 93.56 93 SER A CA 1
ATOM 779 C C . SER A 1 93 ? 17.843 7.778 0.433 1.00 93.56 93 SER A C 1
ATOM 781 O O . SER A 1 93 ? 17.664 7.067 -0.548 1.00 93.56 93 SER A O 1
ATOM 783 N N . LYS A 1 94 ? 17.251 8.974 0.571 1.00 91.25 94 LYS A N 1
ATOM 784 C CA . LYS A 1 94 ? 16.316 9.536 -0.420 1.00 91.25 94 LYS A CA 1
ATOM 785 C C . LYS A 1 94 ? 16.935 9.652 -1.817 1.00 91.25 94 LYS A C 1
ATOM 787 O O . LYS A 1 94 ? 16.286 9.282 -2.784 1.00 91.25 94 LYS A O 1
ATOM 792 N N . ARG A 1 95 ? 18.195 10.098 -1.922 1.00 90.69 95 ARG A N 1
ATOM 793 C CA . ARG A 1 95 ? 18.918 10.206 -3.207 1.00 90.69 95 ARG A CA 1
ATOM 794 C C . ARG A 1 95 ? 19.184 8.858 -3.882 1.00 90.69 95 ARG A C 1
ATOM 796 O O . ARG A 1 95 ? 19.289 8.805 -5.096 1.00 90.69 95 ARG A O 1
ATOM 803 N N . GLN A 1 96 ? 19.296 7.783 -3.106 1.00 91.38 96 GLN A N 1
ATOM 804 C CA . GLN A 1 96 ? 19.530 6.429 -3.619 1.00 91.38 96 GLN A CA 1
ATOM 805 C C . GLN A 1 96 ? 18.230 5.674 -3.934 1.00 91.38 96 GLN A C 1
ATOM 807 O O . GLN A 1 96 ? 18.269 4.528 -4.384 1.00 91.38 96 GLN A O 1
ATOM 812 N N . MET A 1 97 ? 17.065 6.266 -3.661 1.00 90.00 97 MET A N 1
ATOM 813 C CA . MET A 1 97 ? 15.795 5.610 -3.933 1.00 90.00 97 MET A CA 1
ATOM 814 C C . MET A 1 97 ? 15.436 5.695 -5.409 1.00 90.00 97 MET A C 1
ATOM 816 O O . MET A 1 97 ? 15.337 6.774 -5.983 1.00 90.00 97 MET A O 1
ATOM 820 N N . VAL A 1 98 ? 15.100 4.540 -5.976 1.00 91.06 98 VAL A N 1
ATOM 821 C CA . VAL A 1 98 ? 14.401 4.465 -7.259 1.00 91.06 98 VAL A CA 1
ATOM 822 C C . VAL A 1 98 ? 13.059 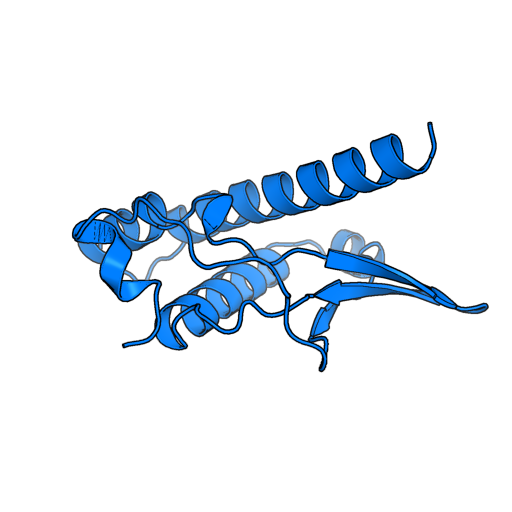5.190 -7.140 1.00 91.06 98 VAL A C 1
ATOM 824 O O . VAL A 1 98 ? 12.280 4.929 -6.208 1.00 91.06 98 VAL A O 1
ATOM 827 N N . LYS A 1 99 ? 12.792 6.084 -8.095 1.00 90.38 99 LYS A N 1
ATOM 828 C CA . LYS A 1 99 ? 11.555 6.864 -8.176 1.00 90.38 99 LYS A CA 1
ATOM 829 C C . LYS A 1 99 ? 10.346 5.934 -8.264 1.00 90.38 99 LYS A C 1
ATOM 831 O O . LYS A 1 99 ? 10.372 4.911 -8.949 1.00 90.38 99 LYS A O 1
ATOM 836 N N . ARG A 1 100 ? 9.271 6.294 -7.562 1.00 91.25 100 ARG A N 1
ATOM 837 C CA . ARG A 1 100 ? 7.981 5.596 -7.606 1.00 91.25 100 ARG A CA 1
ATOM 838 C C . ARG A 1 100 ? 6.922 6.520 -8.171 1.00 91.25 100 ARG A C 1
ATOM 840 O O . ARG A 1 100 ? 6.807 7.654 -7.721 1.00 91.25 100 ARG A O 1
ATOM 847 N N . VAL A 1 101 ? 6.147 6.028 -9.129 1.00 91.19 101 VAL A N 1
ATOM 848 C CA . VAL A 1 101 ? 5.052 6.783 -9.753 1.00 91.19 101 VAL A CA 1
ATOM 849 C C . VAL A 1 101 ? 3.766 5.971 -9.712 1.00 91.19 101 VAL A C 1
ATOM 851 O O . VAL A 1 101 ? 3.793 4.744 -9.832 1.00 91.19 101 VAL A O 1
ATOM 854 N N . ARG A 1 102 ? 2.625 6.640 -9.536 1.00 89.50 102 ARG A N 1
ATOM 855 C CA . ARG A 1 102 ? 1.315 5.987 -9.642 1.00 89.50 102 ARG A CA 1
ATOM 856 C C . ARG A 1 102 ? 1.062 5.638 -11.109 1.00 89.50 102 ARG A C 1
ATOM 858 O O . ARG A 1 102 ? 1.197 6.494 -11.976 1.00 89.50 102 ARG A O 1
ATOM 865 N N . GLY A 1 103 ? 0.747 4.378 -11.390 1.00 89.56 103 GLY A N 1
ATOM 866 C CA . GLY A 1 103 ? 0.338 3.943 -12.721 1.00 89.56 103 GLY A CA 1
ATOM 867 C C . GLY A 1 103 ? -1.100 4.351 -13.027 1.00 89.56 103 GLY A C 1
ATOM 868 O O . GLY A 1 103 ? -1.942 4.354 -12.131 1.00 89.56 103 GLY A O 1
ATOM 869 N N . SER A 1 104 ? -1.370 4.664 -14.294 1.00 89.44 104 SER A N 1
ATOM 870 C CA . SER A 1 104 ? -2.722 4.898 -14.817 1.00 89.44 104 SER A CA 1
ATOM 871 C C . SER A 1 104 ? -3.494 3.599 -15.061 1.00 89.44 104 SER A C 1
ATOM 873 O O . SER A 1 104 ? -4.715 3.588 -14.977 1.00 89.44 104 SER A O 1
ATOM 875 N N . ILE A 1 105 ? -2.787 2.499 -15.339 1.00 91.25 105 ILE A N 1
ATOM 876 C CA . ILE A 1 105 ? -3.387 1.193 -15.624 1.00 91.25 105 ILE A CA 1
ATOM 877 C C . ILE A 1 105 ? -3.620 0.443 -14.299 1.00 91.25 105 ILE A C 1
ATOM 879 O O . ILE A 1 105 ? -2.644 0.171 -13.587 1.00 91.25 105 ILE A O 1
ATOM 883 N N . PRO A 1 106 ? -4.877 0.114 -13.942 1.00 91.12 106 PRO A N 1
ATOM 884 C CA . PRO A 1 106 ? -5.190 -0.639 -12.733 1.00 91.12 106 PRO A CA 1
ATOM 885 C C . PRO A 1 106 ? -4.780 -2.112 -12.851 1.00 91.12 106 PRO A C 1
A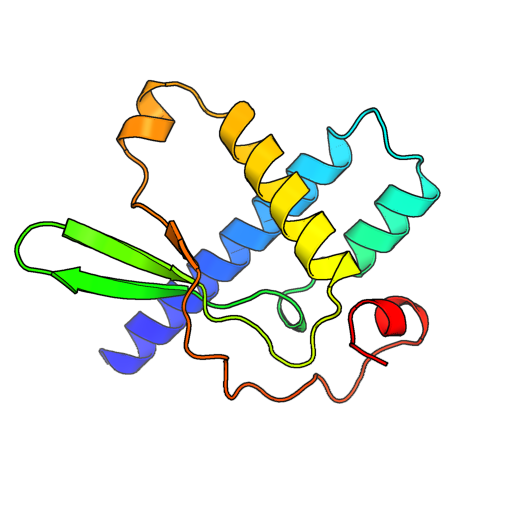TOM 887 O O . PRO A 1 106 ? -4.576 -2.661 -13.931 1.00 91.12 106 PRO A O 1
ATOM 890 N N . SER A 1 107 ? -4.662 -2.772 -11.703 1.00 92.62 107 SER A N 1
ATOM 891 C CA . SER A 1 107 ? -4.333 -4.189 -11.618 1.00 92.62 107 SER A CA 1
ATOM 892 C C . SER A 1 107 ? -5.516 -5.046 -12.049 1.00 92.62 107 SER A C 1
ATOM 894 O O . SER A 1 107 ? -6.643 -4.801 -11.634 1.00 92.62 107 SER A O 1
ATOM 896 N N . THR A 1 108 ? -5.228 -6.127 -12.769 1.00 92.81 108 THR A N 1
ATOM 897 C CA . THR A 1 108 ? -6.181 -7.210 -13.050 1.00 92.81 108 THR A CA 1
ATOM 898 C C . THR A 1 108 ? -6.325 -8.199 -11.889 1.00 92.81 108 THR A C 1
ATOM 900 O O . THR A 1 108 ? -7.056 -9.179 -12.002 1.00 92.81 108 THR A O 1
ATOM 903 N N . ARG A 1 109 ? -5.612 -7.992 -10.769 1.00 91.25 109 ARG A N 1
ATOM 904 C CA . ARG A 1 109 ? -5.675 -8.898 -9.617 1.00 91.25 109 ARG A CA 1
ATOM 905 C C . ARG A 1 109 ? -7.086 -8.861 -9.019 1.00 91.25 109 ARG A C 1
ATOM 907 O O . ARG A 1 109 ? -7.521 -7.765 -8.655 1.00 91.25 109 ARG A O 1
ATOM 914 N N . PRO A 1 110 ? -7.762 -10.012 -8.862 1.00 91.00 110 PRO A N 1
ATOM 915 C CA . PRO A 1 110 ? -9.099 -10.042 -8.287 1.00 91.00 110 PRO A CA 1
ATOM 916 C C . PRO A 1 110 ? -9.080 -9.582 -6.828 1.00 91.00 110 PRO A C 1
ATOM 918 O O . PRO A 1 110 ? -8.030 -9.578 -6.168 1.00 91.00 110 PRO A O 1
ATOM 921 N N . LYS A 1 111 ? -10.257 -9.190 -6.338 1.00 91.19 111 LYS A N 1
ATOM 922 C CA . LYS A 1 111 ? -10.494 -8.992 -4.907 1.00 91.19 111 LYS A CA 1
ATOM 923 C C . LYS A 1 111 ? -10.228 -10.330 -4.181 1.00 91.19 111 LYS A C 1
ATOM 925 O O . LYS A 1 111 ? -10.532 -11.376 -4.758 1.00 91.19 111 LYS A O 1
ATOM 930 N N . PRO A 1 112 ? -9.655 -10.332 -2.966 1.00 90.44 112 PRO A N 1
ATOM 931 C CA . PRO A 1 112 ? -9.534 -11.558 -2.177 1.00 90.44 112 PRO A CA 1
ATOM 932 C C . PRO A 1 112 ? -10.918 -12.170 -1.901 1.00 90.44 112 PRO A C 1
ATOM 934 O O . PRO A 1 112 ? -11.874 -11.433 -1.666 1.00 90.44 112 PRO A O 1
ATOM 937 N N . SER A 1 113 ? -11.034 -13.497 -1.978 1.00 85.00 113 SER A N 1
ATOM 938 C CA . SER A 1 113 ? -12.284 -14.231 -1.719 1.00 85.00 113 SER A CA 1
ATOM 939 C C . SER A 1 113 ? -12.678 -14.192 -0.246 1.00 85.00 113 SER A C 1
ATOM 941 O O . SER A 1 113 ? -13.845 -13.985 0.069 1.00 85.00 113 SER A O 1
ATOM 943 N N . ASP A 1 114 ? -11.686 -14.327 0.630 1.00 81.81 114 ASP A N 1
ATOM 944 C CA . ASP A 1 114 ? -11.866 -14.527 2.066 1.00 81.81 114 ASP A CA 1
ATOM 945 C C . ASP A 1 114 ? -11.479 -13.242 2.799 1.00 81.81 114 ASP A C 1
ATOM 947 O O . ASP A 1 114 ? -10.355 -13.072 3.273 1.00 81.81 114 ASP A O 1
ATOM 951 N N . VAL A 1 115 ? -12.394 -12.273 2.784 1.00 83.81 115 VAL A N 1
ATOM 952 C CA . VAL A 1 115 ? -12.225 -11.006 3.501 1.00 83.81 115 VAL A CA 1
ATOM 953 C C . VAL A 1 115 ? -13.089 -11.057 4.745 1.00 83.81 115 VAL A C 1
ATOM 955 O O . VAL A 1 115 ? -14.308 -10.971 4.646 1.00 83.81 115 VAL A O 1
ATOM 958 N N . ASP A 1 116 ? -12.442 -11.188 5.901 1.00 85.44 116 ASP A N 1
ATOM 959 C CA . ASP A 1 116 ? -13.110 -11.098 7.199 1.00 85.44 116 ASP A CA 1
ATOM 960 C C . ASP A 1 116 ? -13.860 -9.764 7.328 1.00 85.44 116 ASP A C 1
ATOM 962 O O . ASP A 1 116 ? -13.391 -8.734 6.828 1.00 85.44 116 ASP A O 1
ATOM 966 N N . ASP A 1 117 ? -14.960 -9.746 8.082 1.00 84.06 117 ASP A N 1
ATOM 967 C CA . ASP A 1 117 ? -15.751 -8.532 8.331 1.00 84.06 117 ASP A CA 1
ATOM 968 C C . ASP A 1 117 ? -14.892 -7.375 8.869 1.00 84.06 117 ASP A C 1
ATOM 970 O O . ASP A 1 117 ? -15.092 -6.215 8.504 1.00 84.06 117 ASP A O 1
ATOM 974 N N . GLU A 1 118 ? -13.859 -7.682 9.662 1.00 86.94 118 GLU A N 1
ATOM 975 C CA . GLU A 1 118 ? -12.901 -6.700 10.186 1.00 86.94 118 GLU A CA 1
ATOM 976 C C . GLU A 1 118 ? -12.076 -5.991 9.094 1.00 86.94 118 GLU A C 1
ATOM 978 O O . GLU A 1 118 ? -11.557 -4.894 9.321 1.00 86.94 118 GLU A O 1
ATOM 983 N N . ASN A 1 119 ? -11.942 -6.601 7.914 1.00 92.06 119 ASN A N 1
ATOM 984 C CA . ASN A 1 119 ? -11.194 -6.091 6.764 1.00 92.06 119 ASN A CA 1
ATOM 985 C C . ASN A 1 119 ? -12.094 -5.613 5.615 1.00 92.06 119 ASN A C 1
ATOM 987 O O . ASN A 1 119 ? -11.572 -5.089 4.630 1.00 92.06 119 ASN A O 1
ATOM 991 N N . SER A 1 120 ? -13.419 -5.731 5.743 1.00 91.50 120 SER A N 1
ATOM 992 C CA . SER A 1 120 ? -14.400 -5.273 4.744 1.00 91.50 120 SER A CA 1
ATOM 993 C C . SER A 1 120 ? -14.150 -3.832 4.275 1.00 91.50 120 SER A C 1
ATOM 995 O O . SER A 1 120 ? -14.148 -3.565 3.078 1.00 91.50 120 SER A O 1
ATOM 997 N N . TRP A 1 121 ? -13.797 -2.933 5.199 1.00 93.62 121 TRP A N 1
ATOM 998 C CA . TRP A 1 121 ? -13.499 -1.515 4.942 1.00 93.62 121 TRP A CA 1
ATOM 999 C C . TRP A 1 121 ? -12.307 -1.257 3.997 1.00 93.62 121 TRP A C 1
ATOM 1001 O O . TRP A 1 121 ? -12.121 -0.146 3.497 1.00 93.62 121 TRP A O 1
ATOM 1011 N N . VAL A 1 122 ? -11.453 -2.259 3.763 1.00 94.75 122 VAL A N 1
ATOM 1012 C CA . VAL A 1 122 ? -10.341 -2.182 2.800 1.00 94.75 122 VAL A CA 1
ATOM 1013 C C . VAL A 1 122 ? -10.852 -2.283 1.364 1.00 94.75 122 VAL A C 1
ATOM 1015 O O . VAL A 1 122 ? -10.149 -1.897 0.428 1.00 94.75 122 VAL A O 1
ATOM 1018 N N . LEU A 1 123 ? -12.052 -2.821 1.170 1.00 93.06 123 LEU A N 1
ATOM 1019 C CA . LEU A 1 123 ? -12.698 -2.945 -0.125 1.00 93.06 123 LEU A CA 1
ATOM 1020 C C . LEU A 1 123 ? -13.604 -1.741 -0.378 1.00 93.06 123 LEU A C 1
ATOM 1022 O O . LEU A 1 123 ? -14.121 -1.133 0.555 1.00 93.06 123 LEU A O 1
ATOM 1026 N N . LYS A 1 124 ? -13.782 -1.392 -1.650 1.00 89.56 124 LYS A N 1
ATOM 1027 C CA . LYS A 1 124 ? -14.857 -0.480 -2.050 1.00 89.56 124 LYS A CA 1
ATOM 1028 C C . LYS A 1 124 ? -16.208 -1.130 -1.755 1.00 89.56 124 LYS A C 1
ATOM 1030 O O . LYS A 1 124 ? -16.328 -2.347 -1.921 1.00 89.56 124 LYS A O 1
ATOM 1035 N N . GLU A 1 125 ? -17.161 -0.304 -1.337 1.00 67.19 125 GLU A N 1
ATOM 1036 C CA . GLU A 1 125 ? -18.583 -0.662 -1.285 1.00 67.19 125 GLU A CA 1
ATOM 1037 C C . GLU A 1 125 ? -19.108 -1.042 -2.676 1.00 67.19 125 GLU A C 1
ATOM 1039 O O . GLU A 1 125 ? -18.640 -0.440 -3.677 1.00 67.19 125 GLU A O 1
#

Secondary structure (DSSP, 8-state):
-HHHHHHHHHHHHHHHHHHHHHHHHHT-TTS-HHHHHHHHHH--GGGPPPEEEEE-SS-EEEEE---TTB-HHHHHHHHHHHHHHHHHS-HHHHHTSPEEEE-SSPP-PPPPS---GGGGGGB--

Organism: Pinctada imbricata (NCBI:txid66713)

pLDDT: mean 91.54, std 5.28, range [65.19, 97.06]

Sequence (125 aa):
MEAHKKKMLRYGRKQRKLEWRKKAVSQKKGWDETKKRKVLKSLDLAYMSSEEEINSDNETVFRIVPLPWRSEEFDGICQELDAKHDRLKSARSKRQMVKRVRGSIPSTRPKPSDVDDENSWVLKE

Foldseek 3Di:
DVVVVQVVVQVVVLVVLLVLLLVLLVVDPPDDPVVSVLLNVLSDSLLTWTWDWDDDPVAIATETAAAPFFDPVNVVSSVVSVVSSLVPDDPVVNVPDHHYDYDPHHDPDDRDPDQPPSNCNRGDD